Protein AF-I0R6X8-F1 (afdb_monomer_lite)

Structure (mmCIF, N/CA/C/O backbone):
data_AF-I0R6X8-F1
#
_entry.id   AF-I0R6X8-F1
#
loop_
_atom_site.group_PDB
_atom_site.id
_atom_site.type_symbol
_atom_site.label_atom_id
_atom_site.label_alt_id
_atom_site.label_comp_id
_atom_site.label_asym_id
_atom_site.label_entity_id
_atom_site.label_seq_id
_atom_site.pdbx_PDB_ins_code
_atom_site.Cartn_x
_atom_site.Cartn_y
_atom_site.Cartn_z
_atom_site.occupancy
_atom_site.B_iso_or_equiv
_atom_site.auth_seq_id
_atom_site.auth_comp_id
_atom_site.auth_asym_id
_atom_site.auth_atom_id
_atom_site.pdbx_PDB_model_num
ATOM 1 N N . MET A 1 1 ? 7.265 2.355 -21.515 1.00 56.19 1 MET A N 1
ATOM 2 C CA . MET A 1 1 ? 7.944 1.170 -20.951 1.00 56.19 1 MET A CA 1
ATOM 3 C C . MET A 1 1 ? 7.276 0.911 -19.623 1.00 56.19 1 MET A C 1
ATOM 5 O O . MET A 1 1 ? 7.524 1.669 -18.693 1.00 56.19 1 MET A O 1
ATOM 9 N N . ASP A 1 2 ? 6.385 -0.073 -19.570 1.00 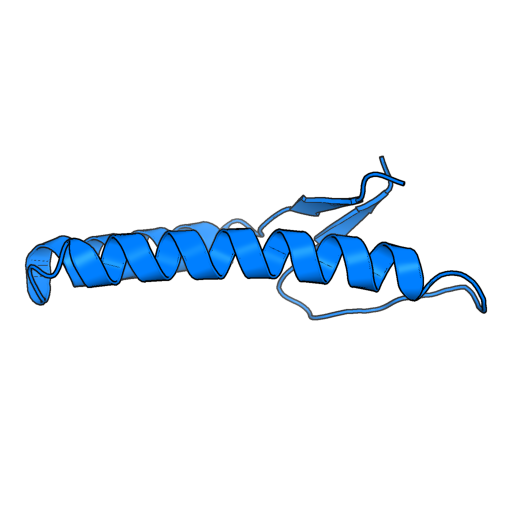53.81 2 ASP A N 1
ATOM 10 C CA . ASP A 1 2 ? 5.585 -0.336 -18.376 1.00 53.81 2 ASP A CA 1
ATOM 11 C C . ASP A 1 2 ? 6.305 -1.370 -17.514 1.00 53.81 2 ASP A C 1
ATOM 13 O O . ASP A 1 2 ? 6.389 -2.552 -17.843 1.00 53.81 2 ASP A O 1
ATOM 17 N N . TYR A 1 3 ? 6.895 -0.903 -16.417 1.00 55.19 3 TYR A N 1
ATOM 18 C CA . TYR A 1 3 ? 7.526 -1.774 -15.438 1.00 55.19 3 TYR A CA 1
ATOM 19 C C . TYR A 1 3 ? 6.481 -2.206 -14.415 1.00 55.19 3 TYR A C 1
ATOM 21 O O . TYR A 1 3 ? 5.880 -1.370 -13.733 1.00 55.19 3 TYR A O 1
ATOM 29 N N . LYS A 1 4 ? 6.276 -3.520 -14.283 1.00 61.84 4 LYS A N 1
ATOM 30 C CA . LYS A 1 4 ? 5.403 -4.072 -13.245 1.00 61.84 4 LYS A CA 1
ATOM 31 C C . LYS A 1 4 ? 6.222 -4.281 -11.980 1.00 61.84 4 LYS A C 1
ATOM 33 O O . LYS A 1 4 ? 7.131 -5.112 -11.939 1.00 61.84 4 LYS A O 1
ATOM 38 N N . ILE A 1 5 ? 5.873 -3.534 -10.940 1.00 64.25 5 ILE A N 1
ATOM 39 C CA . ILE A 1 5 ? 6.412 -3.748 -9.600 1.00 64.25 5 ILE A CA 1
ATOM 40 C C . ILE A 1 5 ? 5.642 -4.902 -8.975 1.00 64.25 5 ILE A C 1
ATOM 42 O O . ILE A 1 5 ? 4.425 -4.822 -8.804 1.00 64.25 5 ILE A O 1
ATOM 46 N N . VAL A 1 6 ? 6.358 -5.981 -8.673 1.00 68.00 6 VAL A N 1
ATOM 47 C CA . VAL A 1 6 ? 5.807 -7.156 -7.999 1.00 68.00 6 VAL A CA 1
ATOM 48 C C . VAL A 1 6 ? 6.305 -7.153 -6.562 1.00 68.00 6 VAL A C 1
ATOM 50 O O . VAL A 1 6 ? 7.514 -7.083 -6.310 1.00 68.00 6 VAL A O 1
ATOM 53 N N . LEU A 1 7 ? 5.361 -7.216 -5.627 1.00 72.44 7 LEU A N 1
ATOM 54 C CA . LEU A 1 7 ? 5.656 -7.370 -4.212 1.00 72.44 7 LEU A CA 1
ATOM 55 C C . LEU A 1 7 ? 6.033 -8.816 -3.924 1.00 72.44 7 LEU A C 1
ATOM 57 O O . LEU A 1 7 ? 5.516 -9.751 -4.531 1.00 72.44 7 LEU A O 1
ATOM 61 N N . MET A 1 8 ? 6.979 -8.997 -3.011 1.00 78.31 8 MET A N 1
ATOM 62 C CA . MET A 1 8 ? 7.231 -10.318 -2.454 1.00 78.31 8 MET A CA 1
ATOM 63 C C . MET A 1 8 ? 6.147 -10.646 -1.432 1.00 78.31 8 MET A C 1
ATOM 65 O O . MET A 1 8 ? 5.702 -9.760 -0.711 1.00 78.31 8 MET A O 1
ATOM 69 N N . HIS A 1 9 ? 5.797 -11.925 -1.318 1.00 78.00 9 HIS A N 1
ATOM 70 C CA . HIS A 1 9 ? 4.765 -12.405 -0.396 1.00 78.00 9 HIS A CA 1
ATOM 71 C C . HIS A 1 9 ? 4.959 -11.910 1.051 1.00 78.00 9 HIS A C 1
ATOM 73 O O . HIS A 1 9 ? 4.010 -11.506 1.709 1.00 78.00 9 HIS A O 1
ATOM 79 N N . ASN A 1 10 ? 6.208 -11.837 1.523 1.00 77.75 10 ASN A N 1
ATOM 80 C CA . ASN A 1 10 ? 6.518 -11.305 2.853 1.00 77.75 10 ASN A CA 1
ATOM 81 C C . ASN A 1 10 ? 6.137 -9.821 2.993 1.00 77.75 10 ASN A C 1
ATOM 83 O O . ASN A 1 10 ? 5.574 -9.426 4.004 1.00 77.75 10 ASN A O 1
ATOM 87 N N . ALA A 1 11 ? 6.396 -9.014 1.960 1.00 80.44 11 ALA A N 1
ATOM 88 C CA . ALA A 1 11 ? 6.062 -7.593 1.964 1.00 80.44 11 ALA A CA 1
ATOM 89 C C . ALA A 1 11 ? 4.543 -7.354 1.891 1.00 80.44 11 ALA A C 1
ATOM 91 O O . ALA A 1 11 ? 4.059 -6.349 2.405 1.00 80.44 11 ALA A O 1
ATOM 92 N N . GLU A 1 12 ? 3.790 -8.268 1.270 1.00 83.81 12 GLU A N 1
ATOM 93 C CA . GLU A 1 12 ? 2.322 -8.228 1.271 1.00 83.81 12 GLU A CA 1
ATOM 94 C C . GLU A 1 12 ? 1.762 -8.514 2.669 1.00 83.81 12 GLU A C 1
ATOM 96 O O . GLU A 1 12 ? 0.919 -7.757 3.147 1.00 83.81 12 GLU A O 1
ATOM 101 N N . ASN A 1 13 ? 2.280 -9.540 3.354 1.00 86.38 13 ASN A N 1
ATOM 102 C CA . ASN A 1 13 ? 1.878 -9.856 4.728 1.00 86.38 13 ASN A CA 1
ATOM 103 C C . ASN A 1 13 ? 2.214 -8.725 5.709 1.00 86.38 13 ASN A C 1
ATOM 105 O O . ASN A 1 13 ? 1.404 -8.405 6.581 1.00 86.38 13 ASN A O 1
ATOM 109 N N . ASP A 1 14 ? 3.387 -8.104 5.561 1.00 87.44 14 ASP A N 1
ATOM 110 C CA . ASP A 1 14 ? 3.774 -6.961 6.388 1.00 87.44 14 ASP A CA 1
ATOM 111 C C . ASP A 1 14 ? 2.799 -5.793 6.182 1.00 87.44 14 ASP A C 1
ATOM 113 O O . ASP A 1 14 ? 2.311 -5.213 7.154 1.00 87.44 14 ASP A O 1
ATOM 117 N N . LEU A 1 15 ? 2.455 -5.478 4.927 1.00 86.56 15 LEU A N 1
ATOM 118 C CA . LEU A 1 15 ? 1.524 -4.395 4.608 1.00 86.56 15 LEU A CA 1
ATOM 119 C C . LEU A 1 15 ? 0.131 -4.647 5.200 1.00 86.56 15 LEU A C 1
ATOM 121 O O . LEU A 1 15 ? -0.431 -3.745 5.822 1.00 86.56 15 LEU A O 1
ATOM 125 N N . ASP A 1 16 ? -0.402 -5.861 5.056 1.00 87.81 16 ASP A N 1
ATOM 126 C CA . ASP A 1 16 ? -1.713 -6.235 5.602 1.00 87.81 16 ASP A CA 1
ATOM 127 C C . ASP A 1 16 ? -1.753 -6.145 7.139 1.00 87.81 16 ASP A C 1
ATOM 129 O O . ASP A 1 16 ? -2.702 -5.605 7.725 1.00 87.81 16 ASP A O 1
ATOM 133 N N . SER A 1 17 ? -0.667 -6.564 7.798 1.00 90.00 17 SER A N 1
ATOM 134 C CA . SER A 1 17 ? -0.487 -6.416 9.246 1.00 90.00 17 SER A CA 1
ATOM 135 C C . SER A 1 17 ? -0.494 -4.942 9.674 1.00 90.00 17 SER A C 1
ATOM 137 O O . SER A 1 17 ? -1.212 -4.566 10.607 1.00 90.00 17 SER A O 1
ATOM 139 N N . PHE A 1 18 ? 0.219 -4.068 8.950 1.00 87.81 18 PHE A N 1
ATOM 140 C CA . PHE A 1 18 ? 0.226 -2.627 9.232 1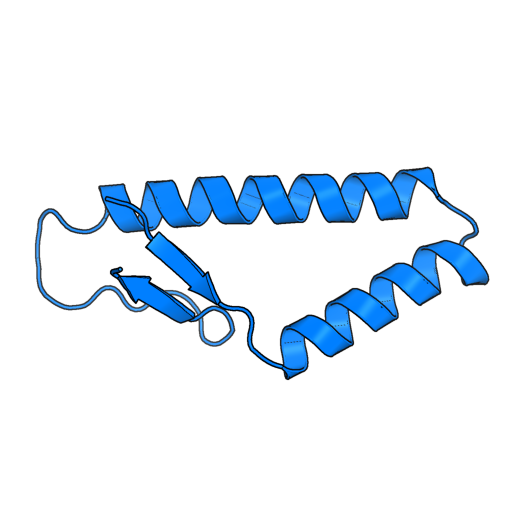.00 87.81 18 PHE A CA 1
ATOM 141 C C . PHE A 1 18 ? -1.141 -1.970 9.007 1.00 87.81 18 PHE A C 1
ATOM 143 O O . PHE A 1 18 ? -1.553 -1.125 9.808 1.00 87.81 18 PHE A O 1
ATOM 150 N N . ILE A 1 19 ? -1.873 -2.358 7.961 1.00 89.06 19 ILE A N 1
ATOM 151 C CA . ILE A 1 19 ? -3.226 -1.841 7.704 1.00 89.06 19 ILE A CA 1
ATOM 152 C C . ILE A 1 19 ? -4.171 -2.249 8.834 1.00 89.06 19 ILE A C 1
ATOM 154 O O . ILE A 1 19 ? -4.886 -1.403 9.382 1.00 89.06 19 ILE A O 1
ATOM 158 N N . SER A 1 20 ? -4.132 -3.522 9.228 1.00 89.31 20 SER A N 1
ATOM 159 C CA . SER A 1 20 ? -4.933 -4.044 10.335 1.00 89.31 20 SER A CA 1
ATOM 160 C C . SER A 1 20 ? -4.608 -3.322 11.647 1.00 89.31 20 SER A C 1
ATOM 162 O O . SER A 1 20 ? -5.510 -2.854 12.342 1.00 89.31 20 SER A O 1
ATOM 164 N N . TYR A 1 21 ? -3.326 -3.115 11.947 1.00 90.12 21 TYR A N 1
ATOM 165 C CA . TYR A 1 21 ? -2.879 -2.355 13.113 1.00 90.12 21 TYR A CA 1
ATOM 166 C C . TYR A 1 21 ? -3.425 -0.915 13.131 1.00 90.1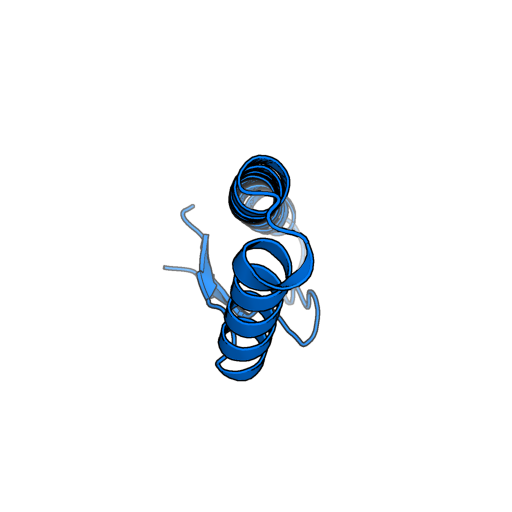2 21 TYR A C 1
ATOM 168 O O . TYR A 1 21 ? -3.966 -0.440 14.136 1.00 90.12 21 TYR A O 1
ATOM 176 N N . LEU A 1 22 ? -3.345 -0.211 11.998 1.00 89.56 22 LEU A N 1
ATOM 177 C CA . LEU A 1 22 ? -3.821 1.170 11.887 1.00 89.56 22 LEU A CA 1
ATOM 178 C C . LEU A 1 22 ? -5.348 1.281 12.010 1.00 89.56 22 LEU A C 1
ATOM 180 O O . LEU A 1 22 ? -5.850 2.245 12.602 1.00 89.56 22 LEU A O 1
ATOM 184 N N . LEU A 1 23 ? -6.086 0.299 11.485 1.00 87.25 23 LEU A N 1
ATOM 185 C CA . LEU A 1 23 ? -7.549 0.268 11.514 1.00 87.25 23 LEU A CA 1
ATOM 186 C C . LEU A 1 23 ? -8.119 -0.177 12.863 1.00 87.25 23 LEU A C 1
ATOM 188 O O . LEU A 1 23 ? -9.093 0.419 13.327 1.00 87.25 23 LEU A O 1
ATOM 192 N N . PHE A 1 24 ? -7.539 -1.197 13.494 1.00 83.62 24 PHE A N 1
ATOM 193 C CA . PHE A 1 24 ? -8.071 -1.766 14.734 1.00 83.62 24 PHE A CA 1
ATOM 194 C C . PHE A 1 24 ? -7.467 -1.120 15.975 1.00 83.62 24 PHE A C 1
ATOM 196 O O . PHE A 1 24 ? -8.204 -0.733 16.885 1.00 83.62 24 PHE A O 1
ATOM 203 N N . GLU A 1 25 ? -6.145 -0.966 16.000 1.00 86.31 25 GLU A N 1
ATOM 204 C CA . GLU A 1 25 ? -5.431 -0.522 17.195 1.00 86.31 25 GLU A CA 1
ATOM 205 C C . GLU A 1 25 ? -5.396 1.004 17.289 1.00 86.31 25 GLU A C 1
ATOM 207 O O . GLU A 1 25 ? -5.775 1.588 18.304 1.00 86.31 25 GLU A O 1
ATOM 212 N N . LYS A 1 26 ? -5.024 1.677 16.193 1.00 87.75 26 LYS A N 1
ATOM 213 C CA . LYS A 1 26 ? -5.011 3.149 16.133 1.00 87.75 26 LYS A CA 1
ATOM 214 C C . LYS A 1 26 ? -6.352 3.765 15.730 1.00 87.75 26 LYS A C 1
ATOM 216 O O . LYS A 1 26 ? -6.513 4.975 15.879 1.00 87.75 26 LYS A O 1
ATOM 221 N N . ARG A 1 27 ? -7.299 2.967 15.212 1.00 85.69 27 ARG A N 1
ATOM 222 C CA . ARG A 1 27 ? -8.610 3.408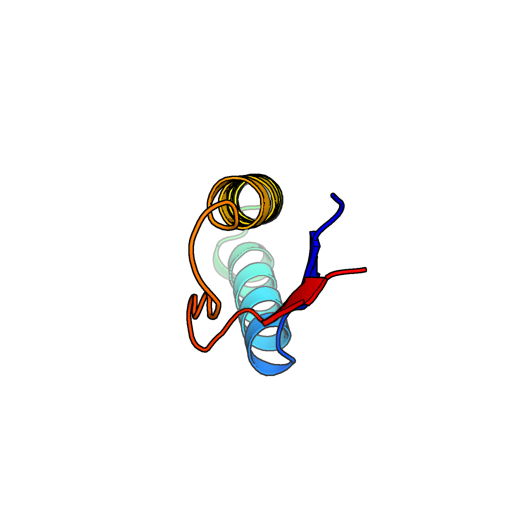 14.682 1.00 85.69 27 ARG A CA 1
ATOM 223 C C . ARG A 1 27 ? -8.528 4.581 13.700 1.00 85.69 27 ARG A C 1
ATOM 225 O O . ARG A 1 27 ? -9.488 5.333 13.528 1.00 85.69 27 ARG A O 1
ATOM 232 N N . SER A 1 28 ? -7.390 4.733 13.027 1.00 84.62 28 SER A N 1
ATOM 233 C CA . SER A 1 28 ? -7.133 5.854 12.132 1.00 84.62 28 SER A CA 1
ATOM 234 C C . SER A 1 28 ? -7.300 5.408 10.688 1.00 84.62 28 SER A C 1
ATOM 236 O O . SER A 1 28 ? -6.349 5.031 10.002 1.00 84.62 28 SER A O 1
ATOM 238 N N . LYS A 1 29 ? -8.548 5.476 10.213 1.00 86.44 29 LYS A N 1
ATOM 239 C CA . LYS A 1 29 ? -8.884 5.185 8.811 1.00 86.44 29 LYS A CA 1
ATOM 240 C C . LYS A 1 29 ? -8.130 6.098 7.843 1.00 86.44 29 LYS A C 1
ATOM 242 O O . LYS A 1 29 ? -7.715 5.653 6.781 1.00 86.44 29 LYS A O 1
ATOM 247 N N . GLN A 1 30 ? -7.918 7.356 8.231 1.00 88.25 30 GLN A N 1
ATOM 248 C CA . GLN A 1 30 ? -7.170 8.320 7.428 1.00 88.25 30 GLN A CA 1
ATOM 249 C C . GLN A 1 30 ? -5.692 7.929 7.304 1.00 88.25 30 GLN A C 1
ATOM 251 O O . GLN A 1 30 ? -5.144 8.011 6.212 1.00 88.25 30 GLN A O 1
ATOM 256 N N . ALA A 1 31 ? -5.057 7.446 8.379 1.00 85.38 31 ALA A N 1
ATOM 257 C CA . ALA A 1 31 ? -3.669 6.985 8.313 1.00 85.38 31 ALA A CA 1
ATOM 258 C C . ALA A 1 31 ? -3.517 5.741 7.425 1.00 85.38 31 ALA A C 1
ATOM 260 O O . ALA A 1 31 ? -2.589 5.684 6.626 1.00 85.38 31 ALA A O 1
ATOM 261 N N . ALA A 1 32 ? -4.450 4.785 7.512 1.00 87.62 32 ALA A N 1
ATOM 262 C CA . ALA A 1 32 ? -4.460 3.618 6.627 1.00 87.62 32 ALA A CA 1
ATOM 263 C C . ALA A 1 32 ? -4.641 4.019 5.149 1.00 87.62 32 ALA A C 1
ATOM 265 O O . ALA A 1 32 ? -3.941 3.507 4.278 1.00 87.62 32 ALA A O 1
ATOM 266 N N . GLY A 1 33 ? -5.531 4.979 4.868 1.00 88.75 33 GLY A N 1
ATOM 267 C CA . GLY A 1 33 ? -5.721 5.519 3.519 1.00 88.75 33 GLY A CA 1
ATOM 268 C C . GLY A 1 33 ? -4.492 6.262 2.988 1.00 88.75 33 GLY A C 1
ATOM 269 O O . GLY A 1 33 ? -4.094 6.051 1.846 1.00 88.75 33 GLY A O 1
ATOM 270 N N . ASN A 1 34 ? -3.850 7.081 3.823 1.00 90.44 34 ASN A N 1
ATOM 271 C CA . ASN A 1 34 ? -2.619 7.781 3.453 1.00 90.44 34 ASN A CA 1
ATOM 272 C C . ASN A 1 34 ? -1.480 6.798 3.160 1.00 90.44 34 ASN A C 1
ATOM 274 O O . ASN A 1 34 ? -0.808 6.948 2.147 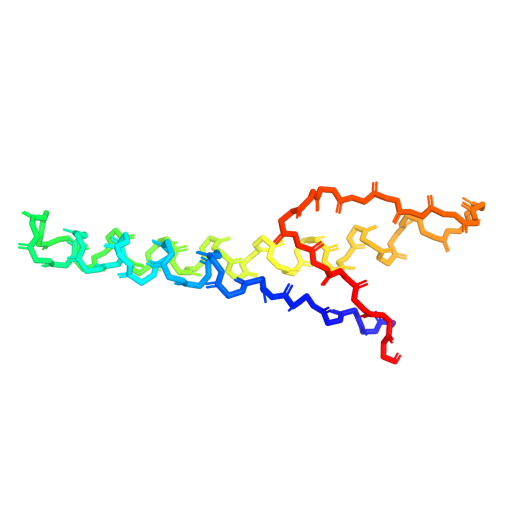1.00 90.44 34 ASN A O 1
ATOM 278 N N . LEU A 1 35 ? -1.321 5.755 3.984 1.00 88.62 35 LEU A N 1
ATOM 279 C CA . LEU A 1 35 ? -0.307 4.721 3.773 1.00 88.62 35 LEU A CA 1
ATOM 280 C C . LEU A 1 35 ? -0.478 4.024 2.415 1.00 88.62 35 LEU A C 1
ATOM 282 O O . LEU A 1 35 ? 0.500 3.827 1.696 1.00 88.62 35 LEU A O 1
ATOM 286 N N . LEU A 1 36 ? -1.717 3.686 2.043 1.00 88.50 36 LEU A N 1
ATOM 287 C CA . LEU A 1 36 ? -2.024 3.096 0.736 1.00 88.50 36 LEU A CA 1
ATOM 288 C C . LEU A 1 36 ? -1.726 4.058 -0.422 1.00 88.50 36 LEU A C 1
ATOM 290 O O . LEU A 1 36 ? -1.140 3.649 -1.425 1.00 88.50 36 LEU A O 1
ATOM 294 N N . ASN A 1 37 ? -2.089 5.333 -0.278 1.00 89.12 37 ASN A N 1
ATOM 295 C CA . ASN A 1 37 ? -1.823 6.349 -1.298 1.00 89.12 37 ASN A CA 1
ATOM 296 C C . ASN A 1 37 ? -0.316 6.569 -1.506 1.00 89.12 37 ASN A C 1
ATOM 298 O O . ASN A 1 37 ? 0.148 6.593 -2.648 1.00 89.12 37 ASN A O 1
ATOM 302 N N . ASP A 1 38 ? 0.454 6.669 -0.420 1.00 88.00 38 ASP A N 1
ATOM 303 C CA . ASP A 1 38 ? 1.911 6.831 -0.468 1.00 88.00 38 ASP A CA 1
ATOM 304 C C . ASP A 1 38 ? 2.591 5.604 -1.089 1.00 88.00 38 ASP A C 1
ATOM 306 O O . ASP A 1 38 ? 3.565 5.723 -1.843 1.00 88.00 38 ASP A O 1
ATOM 310 N N . PHE A 1 39 ? 2.052 4.414 -0.825 1.00 86.31 39 PHE A N 1
ATOM 311 C CA . PHE A 1 39 ? 2.542 3.171 -1.403 1.00 86.31 39 PHE A CA 1
ATOM 312 C C . PHE A 1 39 ? 2.348 3.112 -2.925 1.00 86.31 39 PHE A C 1
ATOM 314 O O . PHE A 1 39 ? 3.294 2.808 -3.660 1.00 86.31 39 PHE A O 1
ATOM 321 N N . GLU A 1 40 ? 1.159 3.461 -3.422 1.00 85.31 40 GLU A N 1
ATOM 322 C CA . GLU A 1 40 ? 0.907 3.527 -4.867 1.00 85.31 40 GLU A CA 1
ATOM 323 C C . GLU A 1 40 ? 1.726 4.638 -5.542 1.00 85.31 40 GLU A C 1
ATOM 325 O O . GLU A 1 40 ? 2.322 4.411 -6.601 1.00 85.31 40 GLU A O 1
ATOM 330 N N . ALA A 1 41 ? 1.865 5.805 -4.903 1.00 86.88 41 ALA A N 1
ATOM 331 C CA . ALA A 1 41 ? 2.736 6.873 -5.397 1.00 86.88 41 ALA A CA 1
ATOM 332 C C . ALA A 1 41 ? 4.198 6.405 -5.510 1.00 86.88 41 ALA A C 1
ATOM 334 O O . ALA A 1 41 ? 4.860 6.640 -6.526 1.00 86.88 41 ALA A O 1
ATOM 335 N N . THR A 1 42 ? 4.688 5.667 -4.511 1.00 83.38 42 THR A N 1
ATOM 336 C CA . THR A 1 42 ? 6.041 5.094 -4.512 1.00 83.38 42 THR A CA 1
ATOM 337 C C . THR A 1 42 ? 6.222 4.086 -5.645 1.00 83.38 42 THR A C 1
ATOM 339 O O . THR A 1 42 ? 7.257 4.103 -6.315 1.00 83.38 42 THR A O 1
ATOM 342 N N . LYS A 1 43 ? 5.211 3.257 -5.938 1.00 81.50 43 LYS A N 1
ATOM 343 C CA . LYS A 1 43 ? 5.240 2.336 -7.087 1.00 81.50 43 LYS A CA 1
ATOM 344 C C . LYS A 1 43 ? 5.349 3.088 -8.414 1.00 81.50 43 LYS A C 1
ATOM 346 O O . LYS A 1 43 ? 6.171 2.733 -9.259 1.00 81.50 43 LYS A O 1
ATOM 351 N N . VAL A 1 44 ? 4.589 4.164 -8.593 1.00 81.00 44 VAL A N 1
ATOM 352 C CA . VAL A 1 44 ? 4.675 4.996 -9.805 1.00 81.00 44 VAL A CA 1
ATOM 353 C C . VAL A 1 44 ? 6.055 5.647 -9.935 1.00 81.00 44 VAL A C 1
ATOM 355 O O . VAL A 1 44 ? 6.657 5.618 -11.012 1.00 81.00 44 VAL A O 1
ATOM 358 N N . ILE A 1 45 ? 6.600 6.188 -8.842 1.00 80.25 45 ILE A N 1
ATOM 359 C CA . ILE A 1 45 ? 7.942 6.788 -8.827 1.00 80.25 45 ILE A CA 1
ATOM 360 C C . ILE A 1 45 ? 9.004 5.739 -9.165 1.00 80.25 45 ILE A C 1
ATOM 362 O O . ILE A 1 45 ? 9.853 5.993 -10.017 1.00 80.25 45 ILE A O 1
ATOM 366 N N . LEU A 1 46 ? 8.938 4.550 -8.565 1.00 77.06 46 LEU A N 1
ATOM 367 C CA . LEU A 1 46 ? 9.873 3.454 -8.823 1.00 77.06 46 LEU A CA 1
ATOM 368 C C . LEU A 1 46 ? 9.794 2.948 -10.264 1.00 77.06 46 LEU A C 1
ATOM 370 O O . LEU A 1 46 ? 10.835 2.714 -10.871 1.00 77.06 46 LEU A O 1
ATOM 374 N N . SER A 1 47 ? 8.593 2.827 -10.833 1.00 73.06 47 SER A N 1
ATOM 375 C CA . SER A 1 47 ? 8.409 2.456 -12.242 1.00 73.06 47 SER A CA 1
ATOM 376 C C . SER A 1 47 ? 9.036 3.502 -13.170 1.00 73.06 47 SER A C 1
ATOM 378 O O . SER A 1 47 ? 9.804 3.173 -14.077 1.00 73.06 47 SER A O 1
ATOM 380 N N . ASN A 1 48 ? 8.824 4.785 -12.865 1.00 72.19 48 ASN A N 1
ATOM 381 C CA . ASN A 1 48 ? 9.424 5.892 -13.603 1.00 72.19 48 ASN A CA 1
ATOM 382 C C . ASN A 1 48 ? 10.953 5.960 -13.449 1.00 72.19 48 ASN A C 1
ATOM 384 O O . ASN A 1 48 ? 11.645 6.279 -14.413 1.00 72.19 48 ASN A O 1
ATOM 388 N N . VAL A 1 49 ? 11.500 5.687 -12.261 1.00 70.88 49 VAL A N 1
ATOM 389 C CA . VAL A 1 49 ? 12.954 5.666 -12.015 1.00 70.88 49 VAL A CA 1
ATOM 390 C C . VAL A 1 49 ? 13.597 4.446 -12.674 1.00 70.88 49 VAL A C 1
ATOM 392 O O . VAL A 1 49 ? 14.642 4.592 -13.302 1.00 70.88 49 VAL A O 1
ATOM 395 N N . ALA A 1 50 ? 12.958 3.275 -12.625 1.00 66.19 50 ALA A N 1
ATOM 396 C CA . ALA A 1 50 ? 13.401 2.090 -13.358 1.00 66.19 50 ALA A CA 1
ATOM 397 C C . ALA A 1 50 ? 13.420 2.343 -14.876 1.00 66.19 50 ALA A C 1
ATOM 399 O O . ALA A 1 50 ? 14.378 1.963 -15.550 1.00 66.19 50 ALA A O 1
ATOM 400 N N . GLY A 1 51 ? 12.420 3.063 -15.399 1.00 62.44 51 GLY A N 1
ATOM 401 C CA . GLY A 1 51 ? 12.385 3.487 -16.800 1.00 62.44 51 GLY A CA 1
ATOM 402 C C . GLY A 1 51 ? 13.387 4.583 -17.165 1.00 62.44 51 GLY A C 1
ATOM 403 O O . GLY A 1 51 ? 13.849 4.621 -18.303 1.00 62.44 51 GLY A O 1
ATOM 404 N N . ARG A 1 52 ? 13.773 5.448 -16.218 1.00 58.41 52 ARG A N 1
ATOM 405 C CA . ARG A 1 52 ? 14.799 6.488 -16.428 1.00 58.41 52 ARG A CA 1
ATOM 406 C C . ARG A 1 52 ? 16.235 5.984 -16.226 1.00 58.41 52 ARG A C 1
ATOM 408 O O . ARG A 1 52 ? 17.155 6.572 -16.783 1.00 58.41 52 ARG A O 1
ATOM 415 N N . GLY A 1 53 ? 16.437 4.906 -15.466 1.00 48.97 53 GLY A N 1
ATOM 416 C CA . GLY A 1 53 ? 17.756 4.363 -15.113 1.00 48.97 53 GLY A CA 1
ATOM 417 C C . GLY A 1 53 ? 18.383 3.411 -16.139 1.00 48.97 53 GLY A C 1
ATOM 418 O O . GLY A 1 53 ? 19.568 3.110 -16.039 1.00 48.97 53 GLY A O 1
ATOM 419 N N . CYS A 1 54 ? 17.635 2.959 -17.149 1.00 44.41 54 CYS A N 1
ATOM 420 C CA . CYS A 1 54 ? 18.137 2.061 -18.195 1.00 44.41 54 CYS A CA 1
ATOM 421 C C . CYS A 1 54 ? 18.341 2.781 -19.536 1.00 44.41 54 CYS A C 1
ATOM 423 O O . CYS A 1 54 ? 17.764 2.395 -20.546 1.00 44.41 54 CYS A O 1
ATOM 425 N N . TYR A 1 55 ? 19.210 3.791 -19.561 1.00 42.41 55 TYR A N 1
ATOM 426 C CA . TYR A 1 55 ? 19.846 4.224 -20.813 1.00 42.41 55 TYR A CA 1
ATOM 427 C C . TYR A 1 55 ? 21.366 4.107 -20.810 1.00 42.41 55 TYR A C 1
ATOM 429 O O . TYR A 1 55 ? 21.964 4.474 -21.806 1.00 42.41 55 TYR A O 1
ATOM 437 N N . MET A 1 56 ? 22.001 3.537 -19.778 1.00 38.06 56 MET A N 1
ATOM 438 C CA . MET A 1 56 ? 23.386 3.061 -19.872 1.00 38.06 56 MET A CA 1
ATOM 439 C C . MET A 1 56 ? 23.622 1.878 -18.917 1.00 38.06 56 MET A C 1
ATOM 441 O O . MET A 1 56 ? 23.479 2.012 -17.710 1.00 38.06 56 MET A O 1
ATOM 445 N N . SER A 1 57 ? 24.048 0.736 -19.465 1.00 41.53 57 SER A N 1
ATOM 446 C CA . SER A 1 57 ? 24.657 -0.404 -18.751 1.00 41.53 57 SER A CA 1
ATOM 447 C C . SER A 1 57 ? 23.747 -1.351 -17.934 1.00 41.53 57 SER A C 1
ATOM 449 O O . SER A 1 57 ? 23.615 -1.273 -16.718 1.00 41.53 57 SER A O 1
ATOM 451 N N . GLY A 1 58 ? 23.216 -2.367 -18.619 1.00 44.56 58 GLY A N 1
ATOM 452 C CA . GLY A 1 58 ? 23.430 -3.784 -18.278 1.00 44.56 58 GLY A CA 1
ATOM 453 C C . GLY A 1 58 ? 22.798 -4.424 -17.032 1.00 44.56 58 GLY A C 1
ATOM 454 O O . GLY A 1 58 ? 22.361 -5.564 -17.150 1.00 44.56 58 GLY A O 1
ATOM 455 N N . ARG A 1 59 ? 22.749 -3.799 -15.849 1.00 42.50 59 ARG A N 1
ATOM 456 C CA . ARG A 1 59 ? 22.240 -4.444 -14.615 1.00 42.50 59 ARG A CA 1
ATOM 457 C C . ARG A 1 59 ? 21.756 -3.404 -13.599 1.00 42.50 59 ARG A C 1
ATOM 459 O O . ARG A 1 59 ? 22.541 -2.911 -12.796 1.00 42.50 59 ARG A O 1
ATOM 466 N N . CYS A 1 60 ? 20.457 -3.113 -13.582 1.00 46.47 60 CYS A N 1
ATOM 467 C CA . CYS A 1 60 ? 19.845 -2.325 -12.509 1.00 46.47 60 CYS A CA 1
ATOM 468 C C . CYS A 1 60 ? 19.421 -3.252 -11.364 1.00 46.47 60 CYS A C 1
ATOM 470 O O . CYS A 1 60 ? 18.393 -3.921 -11.431 1.00 46.47 60 CYS A O 1
ATOM 472 N N . PHE A 1 61 ? 20.242 -3.301 -10.317 1.00 41.75 61 PHE A N 1
ATOM 473 C CA . PHE A 1 61 ? 19.913 -3.926 -9.040 1.00 41.75 61 PHE A CA 1
ATOM 474 C C . PHE A 1 61 ? 19.311 -2.840 -8.142 1.00 41.75 61 PHE A C 1
ATOM 476 O O . PHE A 1 61 ? 20.021 -1.925 -7.727 1.00 41.75 61 PHE A O 1
ATOM 483 N N . TRP A 1 62 ? 18.009 -2.904 -7.862 1.00 40.16 62 TRP A N 1
ATOM 484 C CA . TRP A 1 62 ? 17.383 -2.043 -6.858 1.00 40.16 62 TRP A CA 1
ATOM 485 C C . TRP A 1 62 ? 16.616 -2.905 -5.858 1.00 40.16 62 TRP A C 1
ATOM 487 O O . TRP A 1 62 ? 15.688 -3.605 -6.232 1.00 40.16 62 TRP A O 1
ATOM 497 N N . ASN A 1 63 ? 17.077 -2.832 -4.606 1.00 40.19 63 ASN A N 1
ATOM 498 C CA . ASN A 1 63 ? 16.460 -3.242 -3.342 1.00 40.19 63 ASN A CA 1
ATOM 499 C C . ASN A 1 63 ? 15.888 -4.680 -3.226 1.00 40.19 63 ASN A C 1
ATOM 501 O O . ASN A 1 63 ? 14.981 -5.086 -3.943 1.00 40.19 63 ASN A O 1
ATOM 505 N N . LYS A 1 64 ? 16.363 -5.448 -2.231 1.00 47.59 64 LYS A N 1
ATOM 506 C CA . LYS A 1 64 ? 16.072 -6.888 -2.035 1.00 47.59 64 LYS A CA 1
ATOM 507 C C . LYS A 1 64 ? 14.587 -7.247 -1.822 1.00 47.59 64 LYS A C 1
ATOM 509 O O . LYS A 1 64 ? 14.274 -8.430 -1.808 1.00 47.59 64 LYS A O 1
ATOM 514 N N . ASN A 1 65 ? 13.691 -6.268 -1.685 1.00 43.09 65 ASN A N 1
ATOM 515 C CA . ASN A 1 65 ? 12.278 -6.477 -1.346 1.00 43.09 65 ASN A CA 1
ATOM 516 C C . A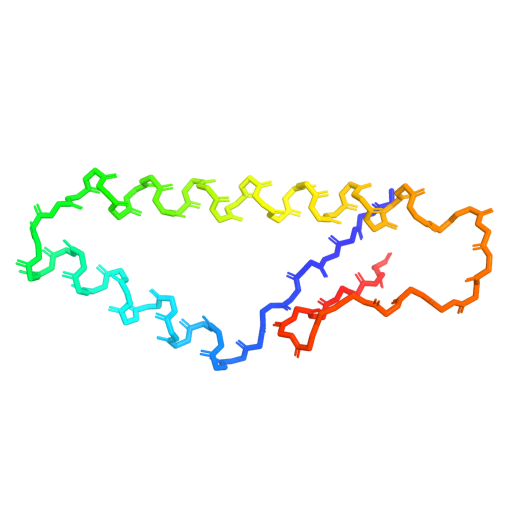SN A 1 65 ? 11.287 -6.204 -2.496 1.00 43.09 65 ASN A C 1
ATOM 518 O O . ASN A 1 65 ? 10.105 -6.504 -2.355 1.00 43.09 65 ASN A O 1
ATOM 522 N N . LEU A 1 66 ? 11.735 -5.656 -3.633 1.00 47.88 66 LEU A N 1
ATOM 523 C CA . LEU A 1 66 ? 10.863 -5.292 -4.759 1.00 47.88 66 LEU A CA 1
ATOM 524 C C . LEU A 1 66 ? 11.456 -5.823 -6.065 1.00 47.88 66 LEU A C 1
ATOM 526 O O . LEU A 1 66 ? 12.511 -5.374 -6.507 1.00 47.88 66 LEU A O 1
ATOM 530 N N . LYS A 1 67 ? 10.781 -6.789 -6.700 1.00 51.75 67 LYS A N 1
ATOM 531 C CA . LYS A 1 67 ? 11.175 -7.251 -8.037 1.00 51.75 67 LYS A CA 1
ATOM 532 C C . LYS A 1 67 ? 10.519 -6.350 -9.076 1.00 51.75 67 LYS A C 1
ATOM 534 O O . LYS A 1 67 ? 9.295 -6.301 -9.188 1.00 51.75 67 LYS A O 1
ATOM 539 N N . VAL A 1 68 ? 11.343 -5.654 -9.850 1.00 49.69 68 VAL A N 1
ATOM 540 C CA . VAL A 1 68 ? 10.901 -4.917 -11.034 1.00 49.69 68 VAL A CA 1
ATOM 541 C C . VAL A 1 68 ? 11.026 -5.850 -12.235 1.00 49.69 68 VAL A C 1
ATOM 543 O O . VAL A 1 68 ? 12.137 -6.218 -12.612 1.00 49.69 68 VAL A O 1
ATOM 546 N N . ASN A 1 69 ? 9.896 -6.243 -12.824 1.00 46.34 69 ASN A N 1
ATOM 547 C CA . ASN A 1 69 ? 9.878 -7.032 -14.055 1.00 46.34 69 ASN A CA 1
ATOM 548 C C . ASN A 1 69 ? 9.551 -6.128 -15.249 1.00 46.34 69 ASN A C 1
ATOM 550 O O . ASN A 1 69 ? 8.623 -5.317 -15.195 1.00 46.34 69 ASN A O 1
ATOM 554 N N . LYS A 1 70 ? 10.321 -6.285 -16.330 1.00 44.41 70 LYS A N 1
ATOM 555 C CA . LYS A 1 70 ? 10.022 -5.690 -17.635 1.00 44.41 70 LYS A CA 1
ATOM 556 C C . LYS A 1 70 ? 8.926 -6.534 -18.292 1.00 44.41 70 LYS A C 1
ATOM 558 O O . LYS A 1 70 ? 9.116 -7.745 -18.410 1.00 44.41 70 LYS A O 1
ATOM 563 N N . VAL A 1 71 ? 7.803 -5.910 -18.644 1.00 52.94 71 VAL A N 1
ATOM 564 C CA . VAL A 1 71 ? 6.720 -6.532 -19.426 1.00 52.94 71 VAL A CA 1
ATOM 565 C C . VAL A 1 71 ? 6.930 -6.220 -20.902 1.00 52.94 71 VAL A C 1
ATOM 567 O O . VAL A 1 71 ? 7.408 -5.097 -21.196 1.00 52.94 71 VAL A O 1
#

pLDDT: mean 70.85, std 18.09, range [38.06, 90.44]

Radius of gyration: 14.85 Å; chains: 1; bounding box: 34×21×38 Å

Organism: NCBI:txid1095750

Sequence (71 aa):
MDYKIVLMHNAENDLDSFISYLLFEKRSKQAAGNLLNDFEATKVILSNVAGRGCYMSGRCFWNKNLKVNKV

Foldseek 3Di:
DFKDKDFDPVVVVVLVVVLCCCCPVVVCPVVSVVVVVVVVVVVVVVRVVVVVVPPDDDDDDDDPGIDTDDD

Secondary structure (DSSP, 8-state):
--EEEEE-HHHHHHHHHHHHIIIIIS--HHHHHHHHHHHHHHHHHHHHHHHHHTTS-S-----TTEEEEE-